Protein AF-A0A2Z4LBH0-F1 (afdb_monomer_lite)

Radius of gyration: 17.94 Å; chains: 1; bounding box: 40×28×56 Å

Structure (mmCIF, N/CA/C/O backbone):
data_AF-A0A2Z4LBH0-F1
#
_entry.id   AF-A0A2Z4LBH0-F1
#
loop_
_atom_site.group_PDB
_atom_site.id
_atom_site.type_symbol
_atom_site.label_atom_id
_atom_site.label_alt_id
_atom_site.label_comp_id
_atom_site.label_asym_id
_atom_site.label_entity_id
_atom_site.label_seq_id
_atom_site.pdbx_PDB_ins_code
_atom_site.Cartn_x
_atom_site.Cartn_y
_atom_site.Cartn_z
_atom_site.occupancy
_atom_site.B_iso_or_equiv
_atom_site.auth_seq_id
_atom_site.auth_comp_id
_atom_site.auth_asym_id
_atom_site.auth_atom_id
_atom_site.pdbx_PDB_model_num
ATOM 1 N N . MET A 1 1 ? -16.833 -15.423 37.777 1.00 59.66 1 MET A N 1
ATOM 2 C CA . MET A 1 1 ? -16.699 -15.666 36.323 1.00 59.66 1 MET A CA 1
ATOM 3 C C . MET A 1 1 ? -17.902 -15.033 35.644 1.00 59.66 1 MET A C 1
ATOM 5 O O . MET A 1 1 ? -19.008 -15.385 36.028 1.00 59.66 1 MET A O 1
ATOM 9 N N . LYS A 1 2 ? -17.701 -14.076 34.728 1.00 67.25 2 LYS A N 1
ATOM 10 C CA . LYS A 1 2 ? -18.795 -13.503 33.922 1.00 67.25 2 LYS A CA 1
ATOM 11 C C . LYS A 1 2 ? -19.286 -14.542 32.912 1.00 67.25 2 LYS A C 1
ATOM 13 O O . LYS A 1 2 ? -18.484 -15.350 32.439 1.00 67.25 2 LYS A O 1
ATOM 18 N N . SER A 1 3 ? -20.575 -14.538 32.587 1.00 79.88 3 SER A N 1
ATOM 19 C CA . SER A 1 3 ? -21.107 -15.425 31.547 1.00 79.88 3 SER A CA 1
ATOM 20 C C . SER A 1 3 ? -20.643 -14.978 30.152 1.00 79.88 3 SER A C 1
ATOM 22 O O . SER A 1 3 ? -20.385 -13.798 29.919 1.00 79.88 3 SER A O 1
ATOM 24 N N . LEU A 1 4 ? -20.560 -15.900 29.185 1.00 68.50 4 LEU A N 1
ATOM 25 C CA . LEU A 1 4 ? -20.225 -15.563 27.789 1.00 68.50 4 LEU A CA 1
ATOM 26 C C . LEU A 1 4 ? -21.165 -14.495 27.199 1.00 68.50 4 LEU A C 1
ATOM 28 O O . LEU A 1 4 ? -20.731 -13.668 26.401 1.00 68.50 4 LEU A O 1
ATOM 32 N N . ASN A 1 5 ? -22.431 -14.479 27.622 1.00 64.19 5 ASN A N 1
ATOM 33 C CA . ASN A 1 5 ? -23.405 -13.471 27.203 1.00 64.19 5 ASN A CA 1
ATOM 34 C C . ASN A 1 5 ? -23.133 -12.096 27.836 1.00 64.19 5 ASN A C 1
ATOM 36 O O . ASN A 1 5 ? -23.315 -11.079 27.176 1.00 64.19 5 ASN A O 1
ATOM 40 N N . GLU A 1 6 ? -22.645 -12.042 29.077 1.00 66.38 6 GLU A N 1
ATOM 41 C CA . GLU A 1 6 ? -22.214 -10.788 29.717 1.00 66.38 6 GLU A CA 1
ATOM 42 C C . GLU A 1 6 ? -20.946 -10.217 29.076 1.00 66.38 6 GLU A C 1
ATOM 44 O O . GLU A 1 6 ? -20.806 -9.001 28.979 1.00 66.38 6 GLU A O 1
ATOM 49 N N . ILE A 1 7 ? -20.036 -11.080 28.613 1.00 64.81 7 ILE A N 1
ATOM 50 C CA . ILE A 1 7 ? -18.818 -10.667 27.902 1.00 64.81 7 ILE A CA 1
ATOM 51 C C . ILE A 1 7 ? -19.176 -10.110 26.516 1.00 64.81 7 ILE A C 1
ATOM 53 O O . ILE A 1 7 ? -18.706 -9.035 26.159 1.00 64.81 7 ILE A O 1
ATOM 57 N N . LYS A 1 8 ? -20.070 -10.779 25.773 1.00 60.25 8 LYS A N 1
ATOM 58 C CA . LYS A 1 8 ? -20.552 -10.315 24.456 1.00 60.25 8 LYS A CA 1
ATOM 59 C C . LYS A 1 8 ? -21.372 -9.025 24.506 1.00 60.25 8 LYS A C 1
ATOM 61 O O . LYS A 1 8 ? -21.418 -8.298 23.523 1.00 60.25 8 LYS A O 1
ATOM 66 N N . ASN A 1 9 ? -22.030 -8.734 25.625 1.00 66.19 9 ASN A N 1
ATOM 67 C CA . ASN A 1 9 ? -22.803 -7.500 25.795 1.00 66.19 9 ASN A CA 1
ATOM 68 C C . ASN A 1 9 ? -21.968 -6.345 26.373 1.00 66.19 9 ASN A C 1
ATOM 70 O O . ASN A 1 9 ? -22.501 -5.258 26.604 1.00 66.19 9 ASN A O 1
ATOM 74 N N . ASN A 1 10 ? -20.670 -6.559 26.613 1.00 77.12 10 ASN A N 1
ATOM 75 C CA . ASN A 1 10 ? -19.770 -5.511 27.065 1.00 77.12 10 ASN A CA 1
ATOM 76 C C . ASN A 1 10 ? -19.374 -4.617 25.878 1.00 77.12 10 ASN A C 1
ATOM 78 O O . ASN A 1 10 ? -18.717 -5.070 24.941 1.00 77.12 10 ASN A O 1
ATOM 82 N N . LYS A 1 11 ? -19.774 -3.342 25.927 1.00 75.25 11 LYS A N 1
ATOM 83 C CA . LYS A 1 11 ? -19.497 -2.357 24.871 1.00 75.25 11 LYS A CA 1
ATOM 84 C C . LYS A 1 11 ? -18.001 -2.188 24.608 1.00 75.25 11 LYS A C 1
ATOM 86 O O . LYS A 1 11 ? -17.619 -2.129 23.447 1.00 75.25 11 LYS A O 1
ATOM 91 N N . ASP A 1 12 ? -17.180 -2.201 25.655 1.00 78.31 12 ASP A N 1
ATOM 92 C CA . ASP A 1 12 ? -15.727 -2.028 25.533 1.00 78.31 12 ASP A CA 1
ATOM 93 C C . ASP A 1 12 ? -15.092 -3.227 24.819 1.00 78.31 12 ASP A C 1
ATOM 95 O O . ASP A 1 12 ? -14.211 -3.076 23.978 1.00 78.31 12 ASP A O 1
ATOM 99 N N . PHE A 1 13 ? -15.593 -4.437 25.098 1.00 78.81 13 PHE A N 1
ATOM 100 C CA . PHE A 1 13 ? -15.141 -5.650 24.416 1.00 78.81 13 PHE A CA 1
ATOM 101 C C . PHE A 1 13 ? -15.505 -5.629 22.928 1.00 78.81 13 PHE A C 1
ATOM 103 O O . PHE A 1 13 ? -14.659 -5.925 22.089 1.00 78.81 13 PHE A O 1
ATOM 110 N N . ASN A 1 14 ? -16.749 -5.266 22.600 1.00 80.69 14 ASN A N 1
ATOM 111 C CA . ASN A 1 14 ? -17.197 -5.204 21.208 1.00 80.69 14 ASN A CA 1
ATOM 112 C C . ASN A 1 14 ? -16.451 -4.125 20.421 1.00 80.69 14 ASN A C 1
ATOM 114 O O . ASN A 1 14 ? -16.060 -4.379 19.288 1.00 80.69 14 ASN A O 1
ATOM 118 N N . HIS A 1 15 ? -16.196 -2.968 21.035 1.00 81.75 15 HIS A N 1
ATOM 119 C CA . HIS A 1 15 ? -15.398 -1.916 20.418 1.00 81.75 15 HIS A CA 1
ATOM 120 C C . HI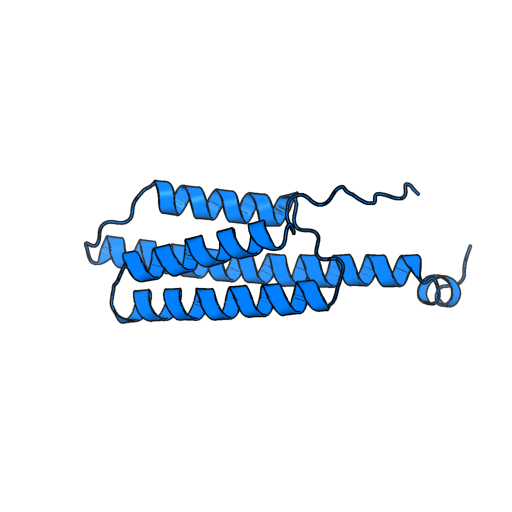S A 1 15 ? -13.973 -2.399 20.125 1.00 81.75 15 HIS A C 1
ATOM 122 O O . HIS A 1 15 ? -13.548 -2.366 18.977 1.00 81.75 15 HIS A O 1
ATOM 128 N N . ASN A 1 16 ? -13.273 -2.965 21.113 1.00 85.88 16 ASN A N 1
ATOM 129 C CA . ASN A 1 16 ? -11.916 -3.484 20.913 1.00 85.88 16 ASN A CA 1
ATOM 130 C C . ASN A 1 16 ? -11.857 -4.595 19.852 1.00 85.88 16 ASN A C 1
ATOM 132 O O . ASN A 1 16 ? -10.905 -4.667 19.077 1.00 85.88 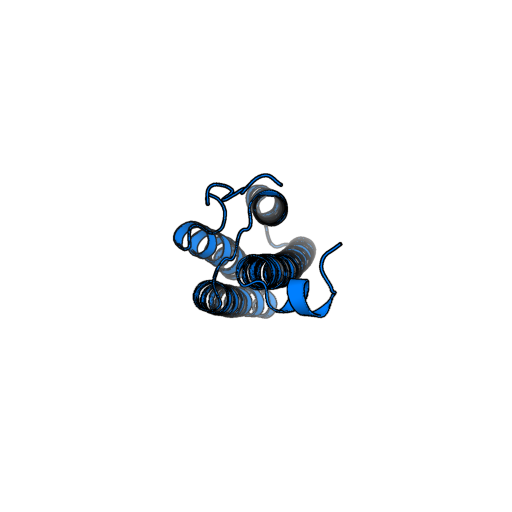16 ASN A O 1
ATOM 136 N N . LEU A 1 17 ? -12.878 -5.455 19.788 1.00 87.62 17 LEU A N 1
ATOM 137 C CA . LEU A 1 17 ? -12.974 -6.489 18.759 1.00 87.62 17 LEU A CA 1
ATOM 138 C C . LEU A 1 17 ? -13.120 -5.886 17.353 1.00 87.62 17 LEU A C 1
ATOM 140 O O . LEU A 1 17 ? -12.508 -6.384 16.409 1.00 87.62 17 LEU A O 1
ATOM 144 N N . GLU A 1 18 ? -13.907 -4.820 17.203 1.00 90.12 18 GLU A N 1
ATOM 145 C CA . GLU A 1 18 ? -14.032 -4.093 15.936 1.00 90.12 18 GLU A CA 1
ATOM 146 C C . GLU A 1 18 ? -12.703 -3.461 15.513 1.00 90.12 18 GLU A C 1
ATOM 148 O O . GLU A 1 18 ? -12.307 -3.645 14.364 1.00 90.12 18 GLU A O 1
ATOM 153 N N . ILE A 1 19 ? -11.973 -2.822 16.436 1.00 90.12 19 ILE A N 1
ATOM 154 C CA . ILE A 1 19 ? -10.638 -2.257 16.163 1.00 90.12 19 ILE A CA 1
ATOM 155 C C . ILE A 1 19 ? -9.694 -3.334 15.616 1.00 90.12 19 ILE A C 1
ATOM 157 O O . ILE A 1 19 ? -9.037 -3.135 14.591 1.00 90.12 19 ILE A O 1
ATOM 161 N N . VAL A 1 20 ? -9.656 -4.505 16.261 1.00 92.44 20 VAL A N 1
ATOM 162 C CA . VAL A 1 20 ? -8.830 -5.639 15.819 1.00 92.44 20 VAL A CA 1
ATOM 163 C C . VAL A 1 20 ? -9.250 -6.120 14.428 1.00 92.44 20 VAL A C 1
ATOM 165 O O . VAL A 1 20 ? -8.395 -6.358 13.572 1.00 92.44 20 VAL A O 1
ATOM 168 N N . ASN A 1 21 ? -10.553 -6.242 14.166 1.00 93.81 21 ASN A N 1
ATOM 169 C CA . ASN A 1 21 ? -11.064 -6.684 12.867 1.00 93.81 21 ASN A CA 1
ATOM 170 C C . ASN A 1 21 ? -10.741 -5.686 11.747 1.00 93.81 21 ASN A C 1
ATOM 172 O O . ASN A 1 21 ? -10.290 -6.092 10.675 1.00 93.81 21 ASN A O 1
ATOM 176 N N . TYR A 1 22 ? -10.935 -4.387 11.982 1.00 96.19 22 TYR A N 1
ATOM 177 C CA . TYR A 1 22 ? -10.614 -3.360 10.994 1.00 96.19 22 TYR A CA 1
ATOM 178 C C . TYR A 1 22 ? -9.111 -3.310 10.731 1.00 96.19 22 TYR A C 1
ATOM 180 O O . TYR A 1 22 ? -8.694 -3.397 9.577 1.00 96.19 22 TYR A O 1
ATOM 188 N N . SER A 1 23 ? -8.297 -3.252 11.785 1.00 96.00 23 SER A N 1
ATOM 189 C CA . SER A 1 23 ? -6.840 -3.137 11.664 1.00 96.00 23 SER A CA 1
ATOM 190 C C . SER A 1 23 ? -6.230 -4.362 10.983 1.00 96.00 23 SER A C 1
ATOM 192 O O . SER A 1 23 ? -5.442 -4.215 10.055 1.00 96.00 23 SER A O 1
ATOM 194 N N . SER A 1 24 ? -6.652 -5.579 11.346 1.00 96.25 24 SER A N 1
ATOM 195 C CA . SER A 1 24 ? -6.173 -6.807 10.690 1.00 96.25 24 SER A CA 1
ATOM 196 C C . SER A 1 24 ? -6.596 -6.902 9.221 1.00 96.25 24 SER A C 1
ATOM 198 O O . SER A 1 24 ? -5.792 -7.291 8.371 1.00 96.25 24 SER A O 1
ATOM 200 N N . SER A 1 25 ? -7.829 -6.499 8.893 1.00 97.56 25 SER A N 1
ATOM 201 C CA . SER A 1 25 ? -8.295 -6.470 7.506 1.00 97.56 25 SER A CA 1
ATOM 202 C C . SER A 1 25 ? -7.518 -5.458 6.664 1.00 97.56 25 SER A C 1
ATOM 204 O O . SER A 1 25 ? -7.184 -5.769 5.521 1.00 97.56 25 SER A O 1
ATOM 206 N N . ILE A 1 26 ? -7.238 -4.266 7.196 1.00 98.06 26 ILE A N 1
ATOM 207 C CA . ILE A 1 26 ? -6.453 -3.247 6.493 1.00 98.06 26 ILE A CA 1
ATOM 208 C C . ILE A 1 26 ? -4.992 -3.676 6.359 1.00 98.06 26 ILE A C 1
ATOM 210 O O . ILE A 1 26 ? -4.436 -3.550 5.272 1.00 98.06 26 ILE A O 1
ATOM 214 N N . PHE A 1 27 ? -4.395 -4.250 7.406 1.00 98.00 27 PHE A N 1
ATOM 215 C CA . PHE A 1 27 ? -3.038 -4.791 7.357 1.00 98.00 27 PHE A CA 1
ATOM 216 C C . PHE A 1 27 ? -2.874 -5.787 6.205 1.00 98.00 27 PHE A C 1
ATOM 218 O O . PHE A 1 27 ? -1.977 -5.624 5.383 1.00 98.00 27 PHE A O 1
ATOM 225 N N . SER A 1 28 ? -3.783 -6.765 6.093 1.00 98.19 28 SER A N 1
ATOM 226 C CA . SER A 1 28 ? -3.752 -7.741 4.995 1.00 98.19 28 SER A CA 1
ATOM 227 C C . SER A 1 28 ? -3.791 -7.058 3.628 1.00 98.19 28 SER A C 1
ATOM 229 O O . SER A 1 28 ? -3.018 -7.414 2.749 1.00 98.19 28 SER A O 1
ATOM 231 N N . LYS A 1 29 ? -4.649 -6.046 3.456 1.00 98.50 29 LYS A N 1
ATOM 232 C CA . LYS A 1 29 ? -4.776 -5.325 2.182 1.00 98.50 29 LYS A CA 1
ATOM 233 C C . LYS A 1 29 ? -3.531 -4.511 1.831 1.00 98.50 29 LYS A C 1
ATOM 235 O O . LYS A 1 29 ? -3.159 -4.475 0.666 1.00 98.50 29 LYS A O 1
ATOM 240 N N . ILE A 1 30 ? -2.890 -3.876 2.814 1.00 98.44 30 ILE A N 1
ATOM 241 C CA . ILE A 1 30 ? -1.625 -3.155 2.602 1.00 98.44 30 ILE A CA 1
ATOM 242 C C . ILE A 1 30 ? -0.527 -4.136 2.180 1.00 98.44 30 ILE A C 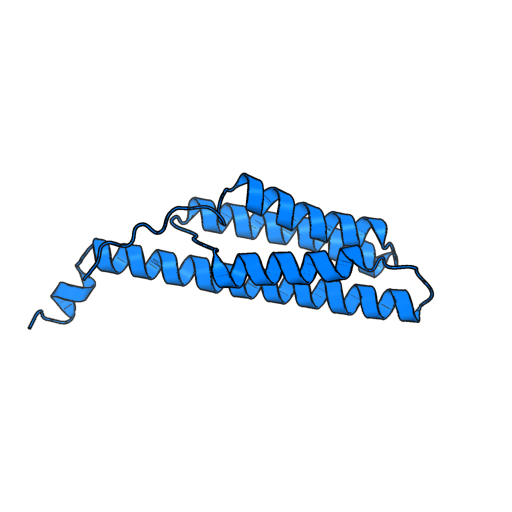1
ATOM 244 O O . ILE A 1 30 ? 0.218 -3.850 1.249 1.00 98.44 30 ILE A O 1
ATOM 248 N N . VAL A 1 31 ? -0.450 -5.307 2.818 1.00 98.25 31 VAL A N 1
ATOM 249 C CA . VAL A 1 31 ? 0.524 -6.347 2.454 1.00 98.25 31 VAL A CA 1
ATOM 250 C C . VAL A 1 31 ? 0.274 -6.869 1.038 1.00 98.25 31 VAL A C 1
ATOM 252 O O . VAL A 1 31 ? 1.215 -6.966 0.255 1.00 98.25 31 VAL A O 1
ATOM 255 N N . ASP A 1 32 ? -0.979 -7.162 0.683 1.00 98.50 32 ASP A N 1
ATOM 256 C CA . ASP A 1 32 ? -1.340 -7.620 -0.664 1.00 98.50 32 ASP A CA 1
ATOM 257 C C . ASP A 1 32 ? -0.992 -6.567 -1.728 1.00 98.50 32 ASP A C 1
ATOM 259 O O . ASP A 1 32 ? -0.399 -6.892 -2.759 1.00 98.50 32 ASP A O 1
ATOM 263 N N . PHE A 1 33 ? -1.292 -5.295 -1.450 1.00 98.69 33 PHE A N 1
ATOM 264 C CA . PHE A 1 33 ? -0.912 -4.166 -2.295 1.00 98.69 33 PHE A CA 1
ATOM 265 C C . PHE A 1 33 ? 0.611 -4.071 -2.472 1.00 98.69 33 PHE A C 1
ATOM 267 O O . PHE A 1 33 ? 1.104 -4.018 -3.597 1.00 98.69 33 PHE A O 1
ATOM 274 N N . ASN A 1 34 ? 1.369 -4.114 -1.376 1.00 98.44 34 ASN A N 1
ATOM 275 C CA . ASN A 1 34 ? 2.827 -4.016 -1.396 1.00 98.44 34 ASN A CA 1
ATOM 276 C C . ASN A 1 34 ? 3.484 -5.183 -2.143 1.00 98.44 34 ASN A C 1
ATOM 278 O O . ASN A 1 34 ? 4.432 -4.972 -2.897 1.00 98.44 34 ASN A O 1
ATOM 282 N N . ASN A 1 35 ? 2.961 -6.403 -1.991 1.00 98.44 35 ASN A N 1
ATOM 283 C CA . ASN A 1 35 ? 3.431 -7.567 -2.745 1.00 98.44 35 ASN A CA 1
ATOM 284 C C . ASN A 1 35 ? 3.198 -7.395 -4.250 1.00 98.44 35 ASN A C 1
ATOM 286 O O . ASN A 1 35 ? 4.076 -7.703 -5.050 1.00 98.44 35 ASN A O 1
ATOM 290 N N . LYS A 1 36 ? 2.045 -6.849 -4.642 1.00 98.25 36 LYS A N 1
ATOM 291 C CA . LYS A 1 36 ? 1.743 -6.560 -6.045 1.00 98.25 36 LYS A CA 1
ATOM 292 C C . LYS A 1 36 ? 2.700 -5.525 -6.642 1.00 98.25 36 LYS A C 1
ATOM 294 O O . LYS A 1 36 ? 3.159 -5.715 -7.766 1.00 98.25 36 LYS A O 1
ATOM 299 N N . VAL A 1 37 ? 3.011 -4.456 -5.907 1.00 98.44 37 VAL A N 1
ATOM 300 C CA . VAL A 1 37 ? 3.997 -3.450 -6.343 1.00 98.44 37 VAL A CA 1
ATOM 301 C C . VAL A 1 37 ? 5.387 -4.079 -6.465 1.00 98.44 37 VAL A C 1
ATOM 303 O O . VAL A 1 37 ? 6.053 -3.894 -7.479 1.00 98.44 37 VAL A O 1
ATOM 306 N N . LEU A 1 38 ? 5.797 -4.890 -5.486 1.00 98.12 38 LEU A N 1
ATOM 307 C CA . LEU A 1 38 ? 7.074 -5.605 -5.514 1.00 98.12 38 LEU A CA 1
ATOM 308 C C . LEU A 1 38 ? 7.193 -6.525 -6.740 1.00 98.12 38 LEU A C 1
ATOM 310 O O . LEU A 1 38 ? 8.215 -6.526 -7.427 1.00 98.12 38 LEU A O 1
ATOM 314 N N . ASP A 1 39 ? 6.153 -7.304 -7.036 1.00 98.12 39 ASP A N 1
ATOM 315 C CA . ASP A 1 39 ? 6.112 -8.172 -8.215 1.00 98.12 39 ASP A CA 1
ATOM 316 C C . ASP A 1 39 ? 6.180 -7.363 -9.520 1.00 98.12 39 ASP A C 1
ATOM 318 O O . ASP A 1 39 ? 6.85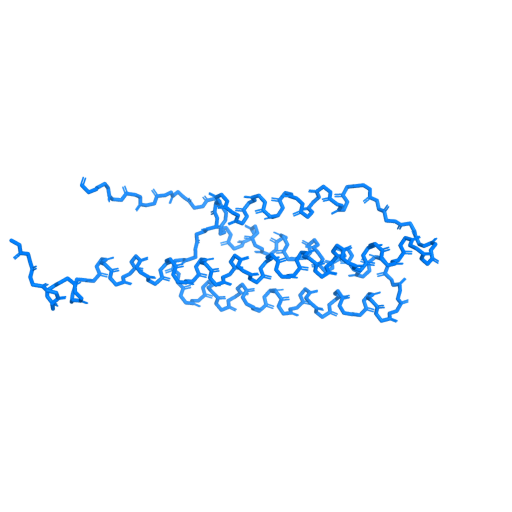7 -7.775 -10.468 1.00 98.12 39 ASP A O 1
ATOM 322 N N . ALA A 1 40 ? 5.525 -6.199 -9.564 1.00 97.69 40 ALA A N 1
ATOM 323 C CA . ALA A 1 40 ? 5.561 -5.290 -10.704 1.00 97.69 40 ALA A CA 1
ATOM 324 C C . ALA A 1 40 ? 6.957 -4.695 -10.929 1.00 97.69 40 ALA A C 1
ATOM 326 O O . ALA A 1 40 ? 7.464 -4.763 -12.048 1.00 97.69 40 ALA A O 1
ATOM 327 N N . PHE A 1 41 ? 7.614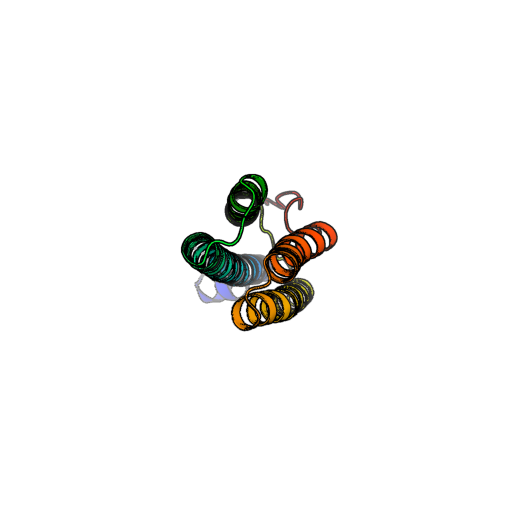 -4.191 -9.882 1.00 97.88 41 PHE A N 1
ATOM 328 C CA . PHE A 1 41 ? 8.988 -3.691 -9.966 1.00 97.88 41 PHE A CA 1
ATOM 329 C C . PHE A 1 41 ? 9.954 -4.770 -10.458 1.00 97.88 41 PHE A C 1
ATOM 331 O O . PHE A 1 41 ? 10.659 -4.564 -11.445 1.00 97.88 41 PHE A O 1
ATOM 338 N N . ASN A 1 42 ? 9.889 -5.971 -9.875 1.00 96.88 42 ASN A N 1
ATOM 339 C CA . ASN A 1 42 ? 10.702 -7.110 -10.307 1.00 96.88 42 ASN A CA 1
ATOM 340 C C . ASN A 1 42 ? 10.469 -7.494 -11.777 1.00 96.88 42 ASN A C 1
ATOM 342 O O . ASN A 1 42 ? 11.368 -8.026 -12.432 1.00 96.88 42 ASN A O 1
ATOM 346 N N . LYS A 1 43 ? 9.247 -7.317 -12.294 1.00 96.12 43 LYS A N 1
ATOM 347 C CA . LYS A 1 43 ? 8.934 -7.552 -13.707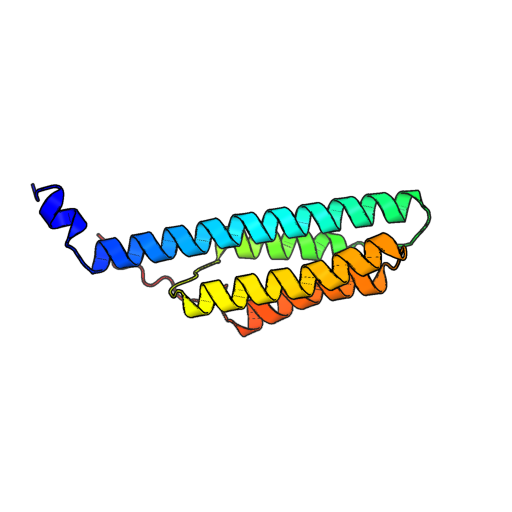 1.00 96.12 43 LYS A CA 1
ATOM 348 C C . LYS A 1 43 ? 9.542 -6.454 -14.582 1.00 96.12 43 LYS A C 1
ATOM 350 O O . LYS A 1 43 ? 10.214 -6.776 -15.554 1.00 96.12 43 LYS A O 1
ATOM 355 N N . LEU A 1 44 ? 9.362 -5.190 -14.214 1.00 93.81 44 LEU A N 1
ATOM 356 C CA . LEU A 1 44 ? 9.861 -4.051 -14.983 1.00 93.81 44 LEU A CA 1
ATOM 357 C C . LEU A 1 44 ? 11.387 -4.007 -15.051 1.00 93.81 44 LEU A C 1
ATOM 359 O O . LEU A 1 44 ? 11.935 -3.758 -16.122 1.00 93.81 44 LEU A O 1
ATOM 363 N N . GLU A 1 45 ? 12.085 -4.346 -13.968 1.00 95.06 45 GLU A N 1
ATOM 364 C CA . GLU A 1 45 ? 13.546 -4.482 -13.996 1.00 95.06 45 GLU A CA 1
ATOM 365 C C . GLU A 1 45 ? 14.008 -5.583 -14.960 1.00 95.06 45 GLU A C 1
ATOM 367 O O . GLU A 1 45 ? 14.990 -5.407 -15.684 1.00 95.06 45 GLU A O 1
ATOM 372 N N . LYS A 1 46 ? 13.284 -6.712 -15.032 1.00 95.50 46 LYS A N 1
ATOM 373 C CA . LYS A 1 46 ? 13.571 -7.778 -16.015 1.00 95.50 46 LYS A CA 1
ATOM 374 C C . LYS A 1 46 ? 13.338 -7.318 -17.452 1.00 95.50 46 LYS A C 1
ATOM 376 O O . LYS A 1 46 ? 14.045 -7.784 -18.344 1.00 95.50 46 LYS A O 1
ATOM 381 N N . ASP A 1 47 ? 12.389 -6.411 -17.654 1.00 93.44 47 ASP A N 1
ATOM 382 C CA . ASP A 1 47 ? 12.069 -5.810 -18.950 1.00 93.44 47 ASP A CA 1
ATOM 383 C C . ASP A 1 47 ? 12.996 -4.617 -19.291 1.00 93.44 47 ASP A C 1
ATOM 385 O O . ASP A 1 47 ? 12.916 -4.055 -20.384 1.00 93.44 47 ASP A O 1
ATOM 389 N N . GLY A 1 48 ? 13.942 -4.280 -18.403 1.00 94.50 48 GLY A N 1
ATOM 390 C CA . GLY A 1 48 ? 14.989 -3.276 -18.620 1.00 94.50 48 GLY A CA 1
ATOM 391 C C . GLY A 1 48 ? 14.648 -1.865 -18.136 1.00 94.50 48 GLY A C 1
ATOM 392 O O . GLY A 1 48 ? 15.406 -0.935 -18.417 1.00 94.50 48 GLY A O 1
ATOM 393 N N . CYS A 1 49 ? 13.536 -1.688 -17.422 1.00 93.88 49 CYS A N 1
ATOM 394 C CA . CYS A 1 49 ? 13.196 -0.434 -16.757 1.00 93.88 49 CYS A CA 1
ATOM 395 C C . CYS A 1 49 ? 14.037 -0.249 -15.486 1.00 93.88 49 CYS A C 1
ATOM 397 O O . CYS A 1 49 ? 14.376 -1.211 -14.801 1.00 93.88 49 CYS A O 1
ATOM 399 N N . THR A 1 50 ? 14.341 1.001 -15.143 1.00 94.62 50 THR A N 1
ATOM 400 C CA . THR A 1 50 ? 15.031 1.331 -13.890 1.00 94.62 50 THR A CA 1
ATOM 401 C C . THR A 1 50 ? 14.009 1.541 -12.779 1.00 94.62 50 THR A C 1
ATOM 403 O O . THR A 1 50 ? 13.151 2.410 -12.912 1.00 94.62 50 THR A O 1
ATOM 406 N N . VAL A 1 51 ? 14.141 0.796 -11.682 1.00 95.56 51 VAL A N 1
ATOM 407 C CA . VAL A 1 51 ? 13.446 1.037 -10.407 1.00 95.56 51 VAL A CA 1
ATOM 408 C C . VAL A 1 51 ? 14.495 1.449 -9.376 1.00 95.56 51 VAL A C 1
ATOM 410 O O . VAL A 1 51 ? 15.608 0.918 -9.386 1.00 95.56 51 VAL A O 1
ATOM 413 N N . TYR A 1 52 ? 14.187 2.423 -8.522 1.00 96.00 52 TYR A N 1
ATOM 414 C CA . TYR A 1 52 ? 15.152 2.927 -7.551 1.00 96.00 52 TYR A CA 1
ATOM 415 C C . TYR A 1 52 ? 15.117 2.101 -6.258 1.00 96.00 52 TYR A C 1
ATOM 417 O O . TYR A 1 52 ? 14.083 1.571 -5.853 1.00 96.00 52 TYR A O 1
ATOM 425 N N . SER A 1 53 ? 16.264 1.973 -5.587 1.00 96.31 53 SER A N 1
ATOM 426 C CA . SER A 1 53 ? 16.383 1.248 -4.309 1.00 96.31 53 SER A CA 1
ATOM 427 C C . SER A 1 53 ? 15.435 1.787 -3.237 1.00 96.31 53 SER A C 1
ATOM 429 O O . SER A 1 53 ? 14.879 1.026 -2.447 1.00 96.31 53 SER A O 1
ATOM 431 N N . GLU A 1 54 ? 15.229 3.096 -3.252 1.00 97.69 54 GLU A N 1
ATOM 432 C CA . GLU A 1 54 ? 14.391 3.862 -2.346 1.00 97.69 54 GLU A CA 1
ATOM 433 C C . GLU A 1 54 ? 12.920 3.425 -2.433 1.00 97.69 54 GLU A C 1
ATOM 435 O O . GLU A 1 54 ? 12.227 3.403 -1.416 1.00 97.69 54 GLU A O 1
ATOM 440 N N . ASP A 1 55 ? 12.457 2.990 -3.610 1.00 97.44 55 ASP A N 1
ATOM 441 C CA . ASP A 1 55 ? 11.093 2.490 -3.801 1.00 97.44 55 ASP A CA 1
ATOM 442 C C . ASP A 1 55 ? 10.890 1.154 -3.059 1.00 97.44 55 ASP A C 1
ATOM 444 O O . ASP A 1 55 ? 9.862 0.921 -2.415 1.00 97.44 55 ASP A O 1
ATOM 448 N N . TYR A 1 56 ? 11.902 0.279 -3.076 1.00 97.75 56 TYR A N 1
ATOM 449 C CA . TYR A 1 56 ? 11.895 -0.979 -2.324 1.00 97.75 56 TYR A CA 1
ATOM 450 C C . TYR A 1 56 ? 12.013 -0.757 -0.812 1.00 97.75 56 TYR A C 1
ATOM 452 O O . TYR A 1 56 ? 11.375 -1.459 -0.020 1.00 97.75 56 TYR A O 1
ATOM 460 N N . GLU A 1 57 ? 12.829 0.209 -0.391 1.00 97.88 57 GLU A N 1
ATOM 461 C CA . GLU A 1 57 ? 12.928 0.616 1.012 1.00 97.88 57 GLU A CA 1
ATOM 462 C C . GLU A 1 57 ? 11.581 1.136 1.518 1.00 97.88 57 GLU A C 1
ATOM 464 O O . GLU A 1 57 ? 11.122 0.710 2.580 1.00 97.88 57 GLU A O 1
ATOM 469 N N . TYR A 1 58 ? 10.884 1.937 0.714 1.00 98.12 58 TYR A N 1
ATOM 470 C CA . TYR A 1 58 ? 9.575 2.470 1.067 1.00 98.12 58 TYR A CA 1
ATOM 471 C C . TYR A 1 58 ? 8.502 1.381 1.239 1.00 98.12 58 TYR A C 1
ATOM 473 O O . TYR A 1 58 ? 7.703 1.440 2.177 1.00 98.12 58 TYR A O 1
ATOM 481 N N . ILE A 1 59 ? 8.515 0.321 0.417 1.00 98.19 59 ILE A N 1
ATOM 482 C CA . ILE A 1 59 ? 7.654 -0.860 0.630 1.00 98.19 59 ILE A CA 1
ATOM 483 C C . ILE A 1 59 ? 7.898 -1.470 2.021 1.00 98.19 59 ILE A C 1
ATOM 485 O O . ILE A 1 59 ? 6.952 -1.814 2.740 1.00 98.19 59 ILE A O 1
ATOM 489 N N . ASN A 1 60 ? 9.165 -1.606 2.421 1.00 97.19 60 ASN A N 1
ATOM 490 C CA . ASN A 1 60 ? 9.524 -2.152 3.729 1.00 97.19 60 ASN A CA 1
ATOM 491 C C . ASN A 1 60 ? 9.076 -1.236 4.874 1.00 97.19 60 ASN A C 1
ATOM 493 O O . ASN A 1 60 ? 8.543 -1.728 5.871 1.00 97.19 60 ASN A O 1
ATOM 497 N N . GLU A 1 61 ? 9.241 0.079 4.730 1.00 96.88 61 GLU A N 1
ATOM 498 C CA . GLU A 1 61 ? 8.770 1.070 5.704 1.00 96.88 61 GLU A CA 1
ATOM 499 C C . GLU A 1 61 ? 7.250 1.030 5.881 1.00 96.88 61 GLU A C 1
ATOM 501 O O . GLU A 1 61 ? 6.750 1.060 7.013 1.00 96.88 61 GLU A O 1
ATOM 506 N N . LEU A 1 62 ? 6.506 0.907 4.779 1.00 96.94 62 LEU A N 1
ATOM 507 C CA . LEU A 1 62 ? 5.052 0.837 4.812 1.00 96.94 62 LEU A CA 1
ATOM 508 C C . LEU A 1 62 ? 4.568 -0.468 5.459 1.00 96.94 62 LEU A C 1
ATOM 510 O O . LEU A 1 62 ? 3.693 -0.438 6.327 1.00 96.94 62 LEU A O 1
ATOM 514 N N . ASN A 1 63 ? 5.182 -1.605 5.117 1.00 97.00 63 ASN A N 1
ATOM 515 C CA . ASN A 1 63 ? 4.917 -2.887 5.777 1.00 97.00 63 ASN A CA 1
ATOM 516 C C . ASN A 1 63 ? 5.231 -2.836 7.278 1.00 97.00 63 ASN A C 1
ATOM 518 O O . ASN A 1 63 ? 4.457 -3.340 8.096 1.00 97.00 63 ASN A O 1
ATOM 522 N N . TYR A 1 64 ? 6.349 -2.214 7.656 1.00 95.94 64 TYR A N 1
ATOM 523 C CA . TYR A 1 64 ? 6.735 -2.062 9.053 1.00 95.94 64 TYR A CA 1
ATOM 524 C C . TYR A 1 64 ? 5.731 -1.201 9.826 1.00 95.94 64 TYR A C 1
ATOM 526 O O . TYR A 1 64 ? 5.278 -1.605 10.900 1.00 95.94 64 TYR A O 1
ATOM 534 N N . SER A 1 65 ? 5.339 -0.054 9.269 1.00 94.94 65 SER A N 1
ATOM 535 C CA . SER A 1 65 ? 4.342 0.843 9.863 1.00 94.94 65 SER A CA 1
ATOM 536 C C . SER A 1 65 ? 2.987 0.150 10.015 1.00 94.94 65 SER A C 1
ATOM 538 O O . SER A 1 65 ? 2.397 0.188 11.096 1.00 94.94 65 SER A O 1
ATOM 540 N N . ALA A 1 66 ? 2.547 -0.583 8.987 1.00 95.38 66 ALA A N 1
ATOM 541 C CA . ALA A 1 66 ? 1.311 -1.356 9.026 1.00 95.38 66 ALA A CA 1
ATOM 542 C C . ALA A 1 66 ? 1.344 -2.463 10.091 1.00 95.38 66 ALA A C 1
ATOM 544 O O . ALA A 1 66 ? 0.371 -2.656 10.812 1.00 95.38 66 ALA A O 1
ATOM 545 N N . TYR A 1 67 ? 2.466 -3.171 10.233 1.00 93.38 67 TYR A N 1
ATOM 546 C CA . TYR A 1 67 ? 2.601 -4.236 11.226 1.00 93.38 67 TYR A CA 1
ATOM 547 C C . TYR A 1 67 ? 2.668 -3.704 12.661 1.00 93.38 67 TYR A C 1
ATOM 549 O O . TYR A 1 67 ? 2.120 -4.313 13.579 1.00 93.38 67 TYR A O 1
ATOM 557 N N . LYS A 1 68 ? 3.396 -2.603 12.877 1.00 92.31 68 LYS A N 1
ATOM 558 C CA . LYS A 1 68 ? 3.719 -2.126 14.225 1.00 92.31 68 LYS A CA 1
ATOM 559 C C . LYS A 1 68 ? 2.743 -1.123 14.791 1.00 92.31 68 LYS A C 1
ATOM 561 O O . LYS A 1 68 ? 2.633 -1.070 16.012 1.00 92.31 68 LYS A O 1
ATOM 566 N N . LYS A 1 69 ? 2.121 -0.310 13.945 1.00 93.44 69 LYS A N 1
ATOM 567 C CA . LYS A 1 69 ? 1.453 0.898 14.414 1.00 93.44 69 LYS A CA 1
ATOM 568 C C . LYS A 1 69 ? 0.040 1.106 13.876 1.00 93.44 69 LYS A C 1
ATOM 570 O O . LYS A 1 69 ? -0.614 2.064 14.266 1.00 93.44 69 LYS A O 1
ATOM 575 N N . LEU A 1 70 ? -0.428 0.249 12.969 1.00 94.75 70 LEU A N 1
ATOM 576 C CA . LEU A 1 70 ? -1.755 0.397 12.384 1.00 94.75 70 LEU A CA 1
ATOM 577 C C . LEU A 1 70 ? -2.845 0.253 13.451 1.00 94.75 70 LEU A C 1
ATOM 579 O O . LEU A 1 70 ? -3.021 -0.824 14.021 1.00 94.75 70 LEU A O 1
ATOM 583 N N . ASN A 1 71 ? -3.615 1.318 13.647 1.00 94.56 71 ASN A N 1
ATOM 584 C CA . ASN A 1 71 ? -4.760 1.344 14.546 1.00 94.56 71 ASN A CA 1
ATOM 585 C C . ASN A 1 71 ? -5.970 1.998 13.855 1.00 94.56 71 ASN A C 1
ATOM 587 O O . ASN A 1 71 ? -6.024 3.216 13.662 1.00 94.56 71 ASN A O 1
ATOM 591 N N . VAL A 1 72 ? -6.946 1.174 13.463 1.00 95.12 72 VAL A N 1
ATOM 592 C CA . VAL A 1 72 ? -8.176 1.596 12.776 1.00 95.12 72 VAL A CA 1
ATOM 593 C C . VAL A 1 72 ? -9.351 1.465 13.737 1.00 95.12 72 VAL A C 1
ATOM 595 O O . VAL A 1 72 ? -9.819 0.363 14.015 1.00 95.12 72 VAL A O 1
ATOM 598 N N . GLU A 1 73 ? -9.846 2.595 14.237 1.00 92.94 73 GLU A N 1
ATOM 599 C CA . GLU A 1 73 ? -10.753 2.622 15.390 1.00 92.94 73 GLU A CA 1
ATOM 600 C C . GLU A 1 73 ? -12.226 2.682 14.991 1.00 92.94 73 GLU A C 1
ATOM 602 O O . GLU A 1 73 ? -13.118 2.324 15.763 1.00 92.94 73 GLU A O 1
ATOM 607 N N . THR A 1 74 ? -12.498 3.153 13.773 1.00 92.94 74 THR A N 1
ATOM 608 C CA . THR A 1 74 ? -13.863 3.373 13.298 1.00 92.94 74 THR A CA 1
ATOM 609 C C . THR A 1 74 ? -14.094 2.787 11.913 1.00 92.94 74 THR A C 1
ATOM 611 O O . THR A 1 74 ? -13.206 2.739 11.061 1.00 92.94 74 THR A O 1
ATOM 614 N N . TYR A 1 75 ? -15.350 2.432 11.637 1.00 93.94 75 TYR A N 1
ATOM 615 C CA . TYR A 1 75 ? -15.771 2.033 10.294 1.00 93.94 75 TYR A CA 1
ATOM 616 C C . TYR A 1 75 ? -15.542 3.139 9.246 1.00 93.94 75 TYR A C 1
ATOM 618 O O . TYR A 1 75 ? -15.303 2.855 8.070 1.00 93.94 75 TYR A O 1
ATOM 626 N N . GLN A 1 76 ? -15.605 4.412 9.654 1.00 95.75 76 GLN A N 1
ATOM 627 C CA . GLN A 1 76 ? -15.346 5.535 8.756 1.00 95.75 76 GLN A CA 1
ATOM 628 C C . GLN A 1 76 ? -13.877 5.571 8.321 1.00 95.75 76 GLN A C 1
ATOM 630 O O . GLN A 1 76 ? -13.607 5.772 7.139 1.00 95.75 76 GLN A O 1
ATOM 635 N N . GLU A 1 77 ? -12.939 5.357 9.246 1.00 95.50 77 GLU A N 1
ATOM 636 C CA . GLU A 1 77 ? -11.512 5.224 8.929 1.00 95.50 77 GLU A CA 1
ATOM 637 C C . GLU A 1 77 ? -11.268 4.015 8.038 1.00 95.50 77 GLU A C 1
ATOM 639 O O . GLU A 1 77 ? -10.697 4.168 6.963 1.00 95.50 77 GLU A O 1
ATOM 644 N N . TYR A 1 78 ? -11.800 2.850 8.419 1.00 97.25 78 TYR A N 1
ATOM 645 C CA . TYR A 1 78 ? -11.742 1.638 7.605 1.00 97.25 78 TYR A CA 1
ATOM 646 C C . TYR A 1 78 ? -12.180 1.904 6.157 1.00 97.25 78 TYR A C 1
ATOM 648 O O . TYR A 1 78 ? -11.449 1.605 5.216 1.00 97.25 78 TYR A O 1
ATOM 656 N N . SER A 1 79 ? -13.343 2.535 5.972 1.00 97.69 79 SER A N 1
ATOM 657 C CA . SER A 1 79 ? -13.896 2.826 4.645 1.00 97.69 79 SER A CA 1
ATOM 658 C C . SER A 1 79 ? -13.021 3.790 3.840 1.00 97.69 79 SER A C 1
ATOM 660 O O . SER A 1 79 ? -12.840 3.594 2.638 1.00 97.69 79 SER A O 1
ATOM 662 N N . LYS A 1 80 ? -12.452 4.818 4.487 1.00 97.88 80 LYS A N 1
ATOM 663 C CA . LYS A 1 80 ? -11.518 5.755 3.841 1.00 97.88 80 LYS A CA 1
ATOM 664 C C . LYS A 1 80 ? -10.243 5.048 3.392 1.00 97.88 80 LYS A C 1
ATOM 666 O O . LYS A 1 80 ? -9.811 5.259 2.265 1.00 97.88 80 LYS A O 1
ATOM 671 N N . ILE A 1 81 ? -9.683 4.181 4.237 1.00 98.06 81 ILE A N 1
ATOM 672 C CA . ILE A 1 81 ? -8.470 3.425 3.910 1.00 98.06 81 ILE A CA 1
ATOM 673 C C . ILE A 1 81 ? -8.734 2.443 2.766 1.00 98.06 81 ILE A C 1
ATOM 675 O O . ILE A 1 81 ? -7.937 2.363 1.838 1.00 98.06 81 ILE A O 1
ATOM 679 N N . VAL A 1 82 ? -9.871 1.736 2.774 1.00 98.31 82 VAL A N 1
ATOM 680 C CA . VAL A 1 82 ? -10.263 0.866 1.650 1.00 98.31 82 VAL A CA 1
ATOM 681 C C . VAL A 1 82 ? -10.347 1.661 0.345 1.00 98.31 82 VAL A C 1
ATOM 683 O O . VAL A 1 82 ? -9.867 1.190 -0.683 1.00 98.31 82 VAL A O 1
ATOM 686 N N . GLY A 1 83 ? -10.908 2.873 0.382 1.00 98.12 83 GLY A N 1
ATOM 687 C CA . GLY A 1 83 ? -10.927 3.773 -0.773 1.00 98.12 83 GLY A CA 1
ATOM 688 C C . GLY A 1 83 ? -9.527 4.197 -1.229 1.00 98.12 83 GLY A C 1
ATOM 689 O O . GLY A 1 83 ? -9.244 4.162 -2.423 1.00 98.12 83 GLY A O 1
ATOM 690 N N . ALA A 1 84 ? -8.642 4.540 -0.289 1.00 98.00 84 ALA A N 1
ATOM 691 C CA . ALA A 1 84 ? -7.256 4.917 -0.571 1.00 98.00 84 ALA A CA 1
ATOM 692 C C . ALA A 1 84 ? -6.473 3.784 -1.250 1.00 98.00 84 ALA A C 1
ATOM 694 O O . ALA A 1 84 ? -5.791 4.016 -2.248 1.00 98.00 84 ALA A O 1
ATOM 695 N N . ILE A 1 85 ? -6.628 2.551 -0.754 1.00 98.50 85 ILE A N 1
ATOM 696 C CA . ILE A 1 85 ? -6.045 1.352 -1.368 1.00 98.50 85 ILE A CA 1
ATOM 697 C C . ILE A 1 85 ? -6.591 1.180 -2.784 1.00 98.50 85 ILE A C 1
ATOM 699 O O . ILE A 1 85 ? -5.805 1.020 -3.707 1.00 98.50 85 ILE A O 1
ATOM 703 N N . GLY A 1 86 ? -7.907 1.300 -2.983 1.00 98.25 86 GLY A N 1
ATOM 704 C CA . GLY A 1 86 ? -8.511 1.170 -4.311 1.00 98.25 86 GLY A CA 1
ATOM 705 C C . GLY A 1 86 ? -7.987 2.189 -5.331 1.00 98.25 86 GLY A C 1
ATOM 706 O O . GLY A 1 86 ? -7.667 1.813 -6.454 1.00 98.25 86 GLY A O 1
ATOM 707 N N . ILE A 1 87 ? -7.851 3.463 -4.949 1.00 97.31 87 ILE A N 1
ATOM 708 C CA . ILE A 1 87 ? -7.297 4.509 -5.832 1.00 97.31 87 ILE A CA 1
ATOM 709 C C . ILE A 1 87 ? -5.826 4.221 -6.157 1.00 97.31 87 ILE A C 1
ATOM 711 O O . ILE A 1 87 ? -5.419 4.292 -7.314 1.00 97.31 87 ILE A O 1
ATOM 715 N N . SER A 1 88 ? -5.044 3.838 -5.150 1.00 98.50 88 SER A N 1
ATOM 716 C CA . SER A 1 88 ? -3.627 3.504 -5.319 1.00 98.50 88 SER A CA 1
ATOM 717 C C . SER A 1 88 ? -3.445 2.272 -6.211 1.00 98.50 88 SER A C 1
ATOM 719 O O . SER A 1 88 ? -2.577 2.242 -7.078 1.00 98.50 88 SER A O 1
ATOM 721 N N . GLU A 1 89 ? -4.312 1.266 -6.067 1.00 98.12 89 GLU A N 1
ATOM 722 C CA . GLU A 1 89 ? -4.333 0.079 -6.922 1.00 98.12 89 GLU A CA 1
ATOM 723 C C . GLU A 1 89 ? -4.647 0.405 -8.380 1.00 98.12 89 GLU A C 1
ATOM 725 O O . GLU A 1 89 ? -4.128 -0.283 -9.258 1.00 98.12 89 GLU A O 1
ATOM 730 N N . MET A 1 90 ? -5.479 1.417 -8.652 1.00 98.06 90 MET A N 1
ATOM 731 C CA . MET A 1 90 ? -5.762 1.857 -10.021 1.00 98.06 90 MET A CA 1
ATOM 732 C C . MET A 1 90 ? -4.503 2.406 -10.697 1.00 98.06 90 MET A C 1
ATOM 734 O O . MET A 1 90 ? -4.230 2.020 -11.830 1.00 98.06 90 MET A O 1
ATOM 738 N N . LEU A 1 91 ? -3.717 3.229 -9.996 1.00 97.88 91 LEU A N 1
ATOM 739 C CA . LEU A 1 91 ? -2.438 3.747 -10.500 1.00 97.88 91 LEU A CA 1
ATOM 740 C C . LEU A 1 91 ? -1.424 2.615 -10.709 1.00 97.88 91 LEU A C 1
ATOM 742 O O . LEU A 1 91 ? -0.861 2.473 -11.788 1.00 97.88 91 LEU A O 1
ATOM 746 N N . VAL A 1 92 ? -1.280 1.726 -9.720 1.00 97.94 92 VAL A N 1
ATOM 747 C CA . VAL A 1 92 ? -0.407 0.544 -9.824 1.00 97.94 92 VAL A CA 1
ATOM 748 C C . VAL A 1 92 ? -0.800 -0.344 -11.008 1.00 97.94 92 VAL A C 1
ATOM 750 O O . VAL A 1 92 ? 0.070 -0.816 -11.734 1.00 97.94 92 VAL A O 1
ATOM 753 N N . ASN A 1 93 ? -2.096 -0.582 -11.229 1.00 97.25 93 ASN A N 1
ATOM 754 C CA . ASN A 1 93 ? -2.570 -1.350 -12.384 1.00 97.25 93 ASN A CA 1
ATOM 755 C C . ASN A 1 93 ? -2.205 -0.670 -13.703 1.00 97.25 93 ASN A C 1
ATOM 757 O O . ASN A 1 93 ? -1.681 -1.340 -14.588 1.00 97.25 93 ASN A O 1
ATOM 761 N N . GLN A 1 94 ? -2.442 0.639 -13.813 1.00 96.75 94 GLN A N 1
ATOM 762 C CA . GLN A 1 94 ? -2.107 1.396 -15.014 1.00 96.75 94 GLN A CA 1
ATOM 763 C C . GLN A 1 94 ? -0.602 1.336 -15.300 1.00 96.75 94 GLN A C 1
ATOM 765 O O . GLN A 1 94 ? -0.204 1.013 -16.415 1.00 96.75 94 GLN A O 1
ATOM 770 N N . GLY A 1 95 ? 0.239 1.539 -14.282 1.00 96.38 95 GLY A N 1
ATOM 771 C CA . GLY A 1 95 ? 1.689 1.448 -14.444 1.00 96.38 95 GLY A CA 1
ATOM 772 C C . GLY A 1 95 ? 2.173 0.046 -14.834 1.00 96.38 95 GLY A C 1
ATOM 773 O O . GLY A 1 95 ? 3.103 -0.086 -15.626 1.00 96.38 95 GLY A O 1
ATOM 774 N N . ILE A 1 96 ? 1.510 -1.023 -14.374 1.00 94.50 96 ILE A N 1
ATOM 775 C CA . ILE A 1 96 ? 1.793 -2.396 -14.839 1.00 94.50 96 ILE A CA 1
ATOM 776 C C . ILE A 1 96 ? 1.409 -2.585 -16.310 1.00 94.50 96 ILE A C 1
ATOM 778 O O . ILE A 1 96 ? 2.138 -3.252 -17.047 1.00 94.50 96 ILE A O 1
ATOM 782 N N . GLU A 1 97 ? 0.249 -2.072 -16.719 1.00 95.44 97 GLU A N 1
ATOM 783 C CA . GLU A 1 97 ? -0.272 -2.213 -18.084 1.00 95.44 97 GLU A CA 1
ATOM 784 C C . GLU A 1 97 ? 0.586 -1.448 -19.100 1.00 95.44 97 GLU A C 1
ATOM 786 O O . GLU A 1 97 ? 0.894 -1.985 -20.167 1.00 95.44 97 GLU A O 1
ATOM 791 N N . ASP A 1 98 ? 1.042 -0.252 -18.729 1.00 95.44 98 ASP A N 1
ATOM 792 C CA . ASP A 1 98 ? 1.808 0.642 -19.601 1.00 95.44 98 ASP A CA 1
ATOM 793 C C . ASP A 1 98 ? 3.332 0.458 -19.494 1.00 95.44 98 ASP A C 1
ATOM 795 O O . ASP A 1 98 ? 4.086 1.048 -20.269 1.00 95.44 98 ASP A O 1
ATOM 799 N N . ASN A 1 99 ? 3.799 -0.391 -18.572 1.00 93.44 99 ASN A N 1
ATOM 800 C CA . ASN A 1 99 ? 5.200 -0.486 -18.145 1.00 93.44 99 ASN A CA 1
ATOM 801 C C . ASN A 1 99 ? 5.779 0.860 -17.674 1.00 93.44 99 ASN A C 1
ATOM 803 O O . ASN A 1 99 ? 6.927 1.206 -17.964 1.00 93.44 99 ASN A O 1
ATOM 807 N N . ASP A 1 100 ? 4.964 1.617 -16.947 1.00 95.44 100 ASP A N 1
ATOM 808 C CA . ASP A 1 100 ? 5.287 2.934 -16.420 1.00 95.44 100 ASP A CA 1
ATOM 809 C C . ASP A 1 100 ? 5.662 2.830 -14.934 1.00 95.44 100 ASP A C 1
ATOM 811 O O . ASP A 1 100 ? 4.810 2.667 -14.053 1.00 95.44 100 ASP A O 1
ATOM 815 N N . VAL A 1 101 ? 6.970 2.914 -14.668 1.00 96.12 101 VAL A N 1
ATOM 816 C CA . VAL A 1 101 ? 7.525 2.910 -13.307 1.00 96.12 101 VAL A CA 1
ATOM 817 C C . VAL A 1 101 ? 7.044 4.125 -12.512 1.00 96.12 101 VAL A C 1
ATOM 819 O O . VAL A 1 101 ? 6.785 3.982 -11.322 1.00 96.12 101 VAL A O 1
ATOM 822 N N . GLU A 1 102 ? 6.897 5.294 -13.140 1.00 96.38 102 GLU A N 1
ATOM 823 C CA . GLU A 1 102 ? 6.487 6.528 -12.460 1.00 96.38 102 GLU A CA 1
ATOM 824 C C . GLU A 1 102 ? 5.039 6.423 -11.974 1.00 96.38 102 GLU A C 1
ATOM 826 O O . GLU A 1 102 ? 4.744 6.729 -10.822 1.00 96.38 102 GLU A O 1
ATOM 831 N N . CYS A 1 103 ? 4.140 5.888 -12.803 1.00 96.75 103 CYS A N 1
ATOM 832 C CA . CYS A 1 103 ? 2.754 5.657 -12.394 1.00 96.75 103 CYS A CA 1
ATOM 833 C C . CYS A 1 103 ? 2.648 4.605 -11.268 1.00 96.75 103 CYS A C 1
ATOM 835 O O . CYS A 1 103 ? 1.848 4.734 -10.334 1.00 96.75 103 CYS A O 1
ATOM 837 N N . LEU A 1 104 ? 3.495 3.573 -11.315 1.00 96.25 104 LEU A N 1
ATOM 838 C CA . LEU A 1 104 ? 3.589 2.557 -10.266 1.00 96.25 104 LEU A CA 1
ATOM 839 C C . LEU A 1 104 ? 4.069 3.124 -8.927 1.00 96.25 104 LEU A C 1
ATOM 841 O O . LEU A 1 104 ? 3.465 2.833 -7.889 1.00 96.25 104 LEU A O 1
ATOM 845 N N . THR A 1 105 ? 5.136 3.927 -8.943 1.00 97.56 105 THR A N 1
ATOM 846 C CA . THR A 1 105 ? 5.652 4.582 -7.737 1.00 97.56 105 THR A CA 1
ATOM 847 C C . THR A 1 105 ? 4.646 5.603 -7.217 1.00 97.56 105 THR A C 1
ATOM 849 O O . THR A 1 105 ? 4.368 5.607 -6.020 1.00 97.56 105 THR A O 1
ATOM 852 N N . GLU A 1 106 ? 3.993 6.384 -8.082 1.00 97.75 106 GLU A N 1
ATOM 853 C CA . GLU A 1 106 ? 2.926 7.307 -7.679 1.00 97.75 106 GLU A CA 1
ATOM 854 C C . GLU A 1 106 ? 1.810 6.580 -6.917 1.00 97.75 106 GLU A C 1
ATOM 856 O O . GLU A 1 106 ? 1.389 7.043 -5.856 1.00 97.75 106 GLU A O 1
ATOM 861 N N . GLY A 1 107 ? 1.384 5.401 -7.383 1.00 98.06 107 GLY A N 1
ATOM 862 C CA . GLY A 1 107 ? 0.416 4.570 -6.667 1.00 98.06 107 GLY A CA 1
ATOM 863 C C . GLY A 1 107 ? 0.900 4.142 -5.277 1.00 98.06 107 GLY A C 1
ATOM 864 O O . GLY A 1 107 ? 0.162 4.266 -4.298 1.00 98.06 107 GLY A O 1
ATOM 865 N N . LEU A 1 108 ? 2.148 3.681 -5.167 1.00 98.44 108 LEU A N 1
ATOM 866 C CA . LEU A 1 108 ? 2.764 3.289 -3.895 1.00 98.44 108 LEU A CA 1
ATOM 867 C C . LEU A 1 108 ? 2.839 4.460 -2.897 1.00 98.44 108 LEU A C 1
ATOM 869 O O . LEU A 1 108 ? 2.377 4.340 -1.758 1.00 98.44 108 LEU A O 1
ATOM 873 N N . TYR A 1 109 ? 3.394 5.597 -3.317 1.00 98.19 109 TYR A N 1
ATOM 874 C CA . TYR A 1 109 ? 3.564 6.773 -2.460 1.00 98.19 109 TYR A CA 1
ATOM 875 C C . TYR A 1 109 ? 2.227 7.430 -2.099 1.00 98.19 109 TYR A C 1
ATOM 877 O O . TYR A 1 109 ? 2.064 7.884 -0.965 1.00 98.19 109 TYR A O 1
ATOM 885 N N . THR A 1 110 ? 1.246 7.423 -3.008 1.00 97.75 110 THR A N 1
ATOM 886 C CA . THR A 1 110 ? -0.122 7.899 -2.737 1.00 97.75 110 THR A CA 1
ATOM 887 C C . THR A 1 110 ? -0.748 7.143 -1.569 1.00 97.75 110 THR A C 1
ATOM 889 O O . THR A 1 110 ? -1.298 7.768 -0.659 1.00 97.75 110 THR A O 1
ATOM 892 N N . LEU A 1 111 ? -0.631 5.808 -1.540 1.00 98.38 111 LEU A N 1
ATOM 893 C CA . LEU A 1 111 ? -1.171 5.022 -0.432 1.00 98.38 111 LEU A CA 1
ATOM 894 C C . LEU A 1 111 ? -0.547 5.449 0.900 1.00 98.38 111 LEU A C 1
ATOM 896 O O . LEU A 1 111 ? -1.267 5.733 1.858 1.00 98.38 111 LEU A O 1
ATOM 900 N N . GLY A 1 112 ? 0.783 5.510 0.966 1.00 97.25 112 GLY A N 1
ATOM 901 C CA . GLY A 1 112 ? 1.473 5.864 2.202 1.00 97.25 112 GLY A CA 1
ATOM 902 C C . GLY A 1 112 ? 1.187 7.297 2.663 1.00 97.25 112 GLY A C 1
ATOM 903 O O . GLY A 1 112 ? 0.968 7.515 3.855 1.00 97.25 112 GLY A O 1
ATOM 904 N N . GLN A 1 113 ? 1.092 8.263 1.743 1.00 96.94 113 GLN A N 1
ATOM 905 C CA . GLN A 1 113 ? 0.691 9.639 2.059 1.00 96.94 113 GLN A CA 1
ATOM 906 C C . GLN A 1 113 ? -0.711 9.699 2.668 1.00 96.94 113 GLN A C 1
ATOM 908 O O . GLN A 1 113 ? -0.880 10.271 3.743 1.00 96.94 113 GLN A O 1
ATOM 913 N N . ILE A 1 114 ? -1.702 9.052 2.046 1.00 96.12 114 ILE A N 1
ATOM 914 C CA . ILE A 1 114 ? -3.078 9.064 2.558 1.00 96.12 114 ILE A CA 1
ATOM 915 C C . ILE A 1 114 ? -3.159 8.375 3.927 1.00 96.12 114 ILE A C 1
ATOM 917 O O . ILE A 1 114 ? -3.850 8.858 4.822 1.00 96.12 114 ILE A O 1
ATOM 921 N N . LEU A 1 115 ? -2.446 7.263 4.131 1.00 96.69 115 LEU A N 1
ATOM 922 C CA . LEU A 1 115 ? -2.408 6.587 5.434 1.00 96.69 115 LEU A CA 1
ATOM 923 C C . LEU A 1 115 ? -1.804 7.485 6.526 1.00 96.69 115 LEU A C 1
ATOM 925 O O . LEU A 1 115 ? -2.337 7.539 7.637 1.00 96.69 115 LEU A O 1
ATOM 929 N N . ASN A 1 116 ? -0.754 8.239 6.199 1.00 93.62 116 ASN A N 1
ATOM 930 C CA . ASN A 1 116 ? -0.172 9.225 7.108 1.00 93.62 116 ASN A CA 1
ATOM 931 C C . ASN A 1 116 ? -1.149 10.372 7.410 1.00 93.62 116 ASN A C 1
ATOM 933 O O . ASN A 1 116 ? -1.313 10.745 8.569 1.00 93.62 116 ASN A O 1
ATOM 937 N N . GLU A 1 117 ? -1.853 10.898 6.405 1.00 94.06 117 GLU A N 1
ATOM 938 C CA . GLU A 1 117 ? -2.862 11.955 6.587 1.00 94.06 117 GLU A CA 1
ATOM 939 C C . GLU A 1 117 ? -4.055 11.504 7.436 1.00 94.06 117 GLU A C 1
ATOM 941 O O . GLU A 1 117 ? -4.612 12.284 8.210 1.00 94.06 117 GLU A O 1
ATOM 946 N N . LEU A 1 118 ? -4.440 10.231 7.323 1.00 93.81 118 LEU A N 1
ATOM 947 C CA . LEU A 1 118 ? -5.462 9.623 8.173 1.00 93.81 118 LEU A CA 1
ATOM 948 C C . LEU A 1 118 ? -4.964 9.355 9.602 1.00 93.81 118 LEU A C 1
ATOM 950 O O . LEU A 1 118 ? -5.768 8.969 10.450 1.00 93.81 118 LEU A O 1
ATOM 954 N N . ASN A 1 119 ? -3.672 9.572 9.872 1.00 93.19 119 ASN A N 1
ATOM 955 C CA . ASN A 1 119 ? -3.019 9.376 11.161 1.00 93.19 119 ASN A CA 1
ATOM 956 C C . ASN A 1 119 ? -3.286 7.985 11.760 1.00 93.19 119 ASN A C 1
ATOM 958 O O . ASN A 1 119 ? -3.528 7.846 12.956 1.00 93.19 119 ASN A O 1
ATOM 962 N N . VAL A 1 120 ? -3.290 6.943 10.923 1.00 92.56 120 VAL A N 1
ATOM 963 C CA . VAL A 1 120 ? -3.584 5.565 11.369 1.00 92.56 120 VAL A CA 1
ATOM 964 C C . VAL A 1 120 ? -2.354 4.837 11.904 1.00 92.56 120 VAL A C 1
ATOM 966 O O . VAL A 1 120 ? -2.491 3.724 12.404 1.00 92.56 120 VAL A O 1
ATOM 969 N N . PHE A 1 121 ? -1.171 5.452 11.797 1.00 90.75 121 PHE A N 1
ATOM 970 C CA . PHE A 1 121 ? 0.091 4.913 12.299 1.00 90.75 121 PHE A CA 1
ATOM 971 C C . PHE A 1 121 ? 0.589 5.581 13.582 1.00 90.75 121 PHE A C 1
ATOM 973 O O . PHE A 1 121 ? 1.396 4.983 14.267 1.00 90.75 121 PHE A O 1
ATOM 980 N N . ASP A 1 122 ? 0.156 6.783 13.956 1.00 83.12 122 ASP A N 1
ATOM 981 C CA . ASP A 1 122 ? 0.690 7.454 15.156 1.00 83.12 122 ASP A CA 1
ATOM 982 C C . ASP A 1 122 ? -0.405 7.734 16.196 1.00 83.12 122 ASP A C 1
ATOM 984 O O . ASP A 1 122 ? -0.332 8.687 16.973 1.00 83.12 122 ASP A O 1
ATOM 988 N N . LYS A 1 123 ? -1.438 6.881 16.239 1.00 74.62 123 LYS A N 1
ATOM 989 C CA . LYS A 1 123 ? -2.411 6.906 17.334 1.00 74.62 123 LYS A CA 1
ATOM 990 C C . LYS A 1 123 ? -1.756 6.372 18.603 1.00 74.62 123 LYS A C 1
ATOM 992 O O . LYS A 1 123 ? -1.184 5.286 18.588 1.00 74.62 123 LYS A O 1
ATOM 997 N N . GLU A 1 124 ? -1.855 7.124 19.697 1.00 59.31 124 GLU A N 1
ATOM 998 C CA . GLU A 1 124 ? -1.472 6.612 21.012 1.00 59.31 124 GLU A CA 1
ATOM 999 C C . GLU A 1 124 ? -2.292 5.352 21.317 1.00 59.31 124 GLU A C 1
ATOM 1001 O O . GLU A 1 124 ? -3.510 5.334 21.120 1.00 59.31 124 GLU A O 1
ATOM 1006 N N . ASP A 1 125 ? -1.625 4.294 21.788 1.00 52.25 125 ASP A N 1
ATOM 1007 C CA . ASP A 1 125 ? -2.305 3.103 22.283 1.00 52.25 125 ASP A CA 1
ATOM 1008 C C . ASP A 1 125 ? -3.241 3.535 23.419 1.00 52.25 125 ASP A C 1
ATOM 1010 O O . ASP A 1 125 ? -2.796 3.822 24.534 1.00 52.25 125 ASP A O 1
ATOM 1014 N N . ASN A 1 126 ? -4.552 3.542 23.169 1.00 43.59 126 ASN A N 1
ATOM 1015 C CA . ASN A 1 126 ? -5.568 3.620 24.216 1.00 43.59 126 ASN A CA 1
ATOM 1016 C C . ASN A 1 126 ? -5.593 2.285 24.986 1.00 43.59 126 ASN A C 1
ATOM 1018 O O . ASN A 1 126 ? -6.589 1.563 25.015 1.00 43.59 126 ASN A O 1
ATOM 1022 N N . TYR A 1 127 ? -4.459 1.911 25.580 1.00 41.16 127 TYR A N 1
ATOM 1023 C CA . TYR A 1 127 ? -4.299 0.689 26.345 1.00 41.16 127 TYR A CA 1
ATOM 1024 C C . TYR A 1 127 ? -4.930 0.897 27.722 1.00 41.16 127 TYR A C 1
ATOM 1026 O O . TYR A 1 127 ? -4.299 1.367 28.671 1.00 41.16 127 TYR A O 1
ATOM 1034 N N . VAL A 1 128 ? -6.206 0.538 27.849 1.00 40.12 128 VAL A N 1
ATOM 1035 C CA . VAL A 1 128 ? -6.837 0.359 29.159 1.00 40.12 128 VAL A CA 1
ATOM 1036 C C . VAL A 1 128 ? -6.322 -0.972 29.705 1.00 40.12 128 VAL A C 1
ATOM 1038 O O . VAL A 1 128 ? -6.772 -2.041 29.296 1.00 40.12 128 VAL A O 1
ATOM 1041 N N . GLY A 1 129 ? -5.292 -0.906 30.553 1.00 35.19 129 GLY A N 1
ATOM 1042 C CA . GLY A 1 129 ? -4.712 -2.076 31.211 1.00 35.19 129 GLY A CA 1
ATOM 1043 C C . GLY A 1 129 ? -5.784 -2.928 31.899 1.00 35.19 129 GLY A C 1
ATOM 1044 O O . GLY A 1 129 ? -6.678 -2.391 32.556 1.00 35.19 129 GLY A O 1
ATOM 1045 N N . PHE A 1 130 ? -5.692 -4.247 31.709 1.00 36.28 130 PHE A N 1
ATOM 1046 C CA . PHE A 1 130 ? -6.512 -5.244 32.404 1.00 36.28 130 PHE A CA 1
ATOM 1047 C C . PHE A 1 130 ? -6.061 -5.443 33.853 1.00 36.28 130 PHE A C 1
ATOM 1049 O O . PHE A 1 130 ? -4.831 -5.439 34.092 1.00 36.28 130 PHE A O 1
#

pLDDT: mean 90.17, std 14.21, range [35.19, 98.69]

Secondary structure (DSSP, 8-state):
---HHHHHT-HHHHHHHHHHHHHHHHHHHHHHHHHHHHHHHHHHHHTT----HHHHHHHHHHHHHHHHH----SHHHHHHHHHHHHHHHHHHHHHHHHT-HHHHHHHHHHHHHHHHHTT-SS--------

Foldseek 3Di:
DDDPVRCVPDPVNVQVVVQVVLLVVLLVLLLVLLVLLVVLQVVLVVVVDDDDPVLVVLSVVSNVLSVPFATDRDPVLSVQLVVQSVVLVVLCVVCSVVVNNPSSSCSSVSSVVSCVVSVRRPDDPPDPDD

Sequence (130 aa):
MKSLNEIKNNKDFNHNLEIVNYSSSIFSKIVDFNNKVLDAFNKLEKDGCTVYSEDYEYINELNYSAYKKLNVETYQEYSKIVGAIGISEMLVNQGIEDNDVECLTEGLYTLGQILNELNVFDKEDNYVGF